Protein AF-A0A316X234-F1 (afdb_monomer_lite)

Structure (mmCIF, N/CA/C/O backbone):
data_AF-A0A316X234-F1
#
_entry.id   AF-A0A316X234-F1
#
loop_
_atom_site.group_PDB
_atom_site.id
_atom_site.type_symbol
_atom_site.label_atom_id
_atom_site.label_alt_id
_atom_site.label_comp_id
_atom_site.label_asym_id
_atom_site.label_entity_id
_atom_site.label_seq_id
_atom_site.pdbx_PDB_ins_code
_atom_site.Cartn_x
_atom_site.Cartn_y
_atom_site.Cartn_z
_atom_site.occupancy
_atom_site.B_iso_or_equiv
_atom_site.auth_seq_id
_atom_site.auth_comp_id
_atom_site.auth_asym_id
_atom_site.auth_atom_id
_atom_site.pdbx_PDB_model_num
ATOM 1 N N . MET A 1 1 ? -13.754 -9.256 -4.485 1.00 77.94 1 MET A N 1
ATOM 2 C CA . MET A 1 1 ? -13.161 -8.441 -3.404 1.00 77.94 1 MET A CA 1
ATOM 3 C C . MET A 1 1 ? -13.734 -7.034 -3.475 1.00 77.94 1 MET A C 1
ATOM 5 O O . MET A 1 1 ? -13.605 -6.419 -4.527 1.00 77.94 1 MET A O 1
ATOM 9 N N . ASN A 1 2 ? -14.395 -6.552 -2.418 1.00 86.75 2 ASN A N 1
ATOM 10 C CA . ASN A 1 2 ? -14.865 -5.165 -2.342 1.00 86.75 2 ASN A CA 1
ATOM 11 C C . ASN A 1 2 ? -13.781 -4.314 -1.658 1.00 86.75 2 ASN A C 1
ATOM 13 O O . ASN A 1 2 ? -13.606 -4.407 -0.449 1.00 86.75 2 ASN A O 1
ATOM 17 N N . ILE A 1 3 ? -13.019 -3.554 -2.449 1.00 89.25 3 ILE A N 1
ATOM 18 C CA . ILE A 1 3 ? -11.832 -2.808 -1.993 1.00 89.25 3 ILE A CA 1
ATOM 19 C C . ILE A 1 3 ? -12.206 -1.733 -0.972 1.00 89.25 3 ILE A C 1
ATOM 21 O O . ILE A 1 3 ? -11.580 -1.657 0.082 1.00 89.25 3 ILE A O 1
ATOM 25 N N . GLU A 1 4 ? -13.252 -0.951 -1.251 1.00 92.00 4 GLU A N 1
ATOM 26 C CA . GLU A 1 4 ? -13.704 0.112 -0.348 1.00 92.00 4 GLU A CA 1
ATOM 27 C C . GLU A 1 4 ? -14.149 -0.452 0.999 1.00 92.00 4 GLU A C 1
ATOM 29 O O . GLU A 1 4 ? -13.761 0.073 2.041 1.00 92.00 4 GLU A O 1
ATOM 34 N N . LEU A 1 5 ? -14.881 -1.572 0.981 1.00 91.00 5 LEU A N 1
ATOM 35 C CA . LEU A 1 5 ? -15.293 -2.251 2.207 1.00 91.00 5 LEU A CA 1
ATOM 36 C C . LEU A 1 5 ? -14.080 -2.716 3.022 1.00 91.00 5 LEU A C 1
ATOM 38 O O . LEU A 1 5 ? -14.032 -2.462 4.216 1.00 91.00 5 LEU A O 1
ATOM 42 N N . ILE A 1 6 ? -13.074 -3.322 2.386 1.00 91.12 6 ILE A N 1
ATOM 43 C CA . ILE A 1 6 ? -11.873 -3.804 3.086 1.00 91.12 6 ILE A CA 1
ATOM 44 C C . ILE A 1 6 ? -11.079 -2.645 3.694 1.00 91.12 6 ILE A C 1
ATOM 46 O O . ILE A 1 6 ? -10.670 -2.720 4.852 1.00 91.12 6 ILE A O 1
ATOM 50 N N . LYS A 1 7 ? -10.884 -1.546 2.954 1.00 93.06 7 LYS A N 1
ATOM 51 C CA . LYS A 1 7 ? -10.235 -0.345 3.501 1.00 93.06 7 LYS A CA 1
ATOM 52 C C . LYS A 1 7 ? -11.022 0.201 4.694 1.00 93.06 7 LYS A C 1
ATOM 54 O O . LYS A 1 7 ? -10.420 0.559 5.707 1.00 93.06 7 LYS A O 1
ATOM 59 N N . GLN A 1 8 ? -12.350 0.257 4.588 1.00 92.69 8 GLN A N 1
ATOM 60 C CA . GLN A 1 8 ? -13.218 0.726 5.663 1.00 92.69 8 GLN A CA 1
ATOM 61 C C . GLN A 1 8 ? -13.127 -0.181 6.895 1.00 92.69 8 GLN A C 1
ATOM 63 O O . GLN A 1 8 ? -12.893 0.326 7.987 1.00 92.69 8 GLN A O 1
ATOM 68 N N . GLU A 1 9 ? -13.245 -1.499 6.733 1.00 91.62 9 GLU A N 1
ATOM 69 C CA . GLU A 1 9 ? -13.141 -2.472 7.826 1.00 91.62 9 GLU A CA 1
ATOM 70 C C . GLU A 1 9 ? -11.772 -2.419 8.506 1.00 91.62 9 GLU A C 1
ATOM 72 O O . GLU A 1 9 ? -11.699 -2.421 9.735 1.00 91.62 9 GLU A O 1
ATOM 77 N N . THR A 1 10 ? -10.688 -2.272 7.739 1.00 92.19 10 THR A N 1
ATOM 78 C CA . THR A 1 10 ? -9.345 -2.072 8.295 1.00 92.19 10 THR A CA 1
ATOM 79 C C . THR A 1 10 ? -9.257 -0.779 9.097 1.00 92.19 10 THR A C 1
ATOM 81 O O . THR A 1 10 ? -8.765 -0.798 10.226 1.00 92.19 10 THR A O 1
ATOM 84 N N . ARG A 1 11 ? -9.767 0.347 8.578 1.00 92.50 11 ARG A N 1
ATOM 85 C CA . ARG A 1 11 ? -9.805 1.607 9.339 1.00 92.50 11 ARG A CA 1
ATOM 86 C C . ARG A 1 11 ? -10.618 1.437 10.621 1.00 92.50 11 ARG A C 1
ATOM 88 O O . ARG A 1 11 ? -10.133 1.794 11.688 1.00 92.50 11 ARG A O 1
ATOM 95 N N . THR A 1 12 ? -11.802 0.832 10.546 1.00 91.81 12 THR A N 1
ATOM 96 C CA . THR A 1 12 ? -12.651 0.562 11.713 1.00 91.81 12 THR A CA 1
ATOM 97 C C . THR A 1 12 ? -11.953 -0.329 12.738 1.00 91.81 12 THR A C 1
ATOM 99 O O . THR A 1 12 ? -12.017 -0.022 13.925 1.00 91.81 12 THR A O 1
ATOM 102 N N . TYR A 1 13 ? -11.246 -1.380 12.316 1.00 90.25 13 TYR A N 1
ATOM 103 C CA . TYR A 1 13 ? -10.483 -2.254 13.210 1.00 90.25 13 TYR A CA 1
ATOM 104 C C . TYR A 1 13 ? -9.448 -1.472 14.027 1.00 90.25 13 TYR A C 1
ATOM 106 O O . TYR A 1 13 ? -9.381 -1.620 15.244 1.00 90.25 13 TYR A O 1
ATOM 114 N N . TYR A 1 14 ? -8.677 -0.591 13.384 1.00 89.00 14 TYR A N 1
ATOM 115 C CA . TYR A 1 14 ? -7.666 0.199 14.087 1.00 89.00 14 TYR A CA 1
ATOM 116 C C . TYR A 1 14 ? -8.267 1.348 14.908 1.00 89.00 14 TYR A C 1
ATOM 118 O O . TYR A 1 14 ? -7.800 1.601 16.014 1.00 89.00 14 TYR A O 1
ATOM 126 N N . ILE A 1 15 ? -9.302 2.027 14.408 1.00 88.94 15 ILE A N 1
ATOM 127 C CA . ILE A 1 15 ? -9.945 3.151 15.108 1.00 88.94 15 ILE A CA 1
ATOM 128 C C . ILE A 1 15 ? -10.704 2.666 16.349 1.00 88.94 15 ILE A C 1
ATOM 130 O O . ILE A 1 15 ? -10.552 3.241 17.424 1.00 88.94 15 ILE A O 1
ATOM 134 N N . SER A 1 16 ? -11.496 1.595 16.229 1.00 86.50 16 SER A N 1
ATOM 135 C CA . SER A 1 16 ? -12.310 1.073 17.342 1.00 86.50 16 SER A CA 1
ATOM 136 C C . SER A 1 16 ? -11.473 0.572 18.520 1.00 86.50 16 SER A C 1
ATOM 138 O O . SER A 1 16 ? -11.932 0.627 19.657 1.00 86.50 16 SER A O 1
ATOM 140 N N . ASP A 1 17 ? -10.236 0.150 18.259 1.00 79.94 17 ASP A N 1
ATOM 141 C CA . ASP A 1 17 ? -9.294 -0.335 19.269 1.00 79.94 17 ASP A CA 1
ATOM 142 C C . ASP A 1 17 ? -8.345 0.770 19.781 1.00 79.94 17 ASP A C 1
ATOM 144 O O . ASP A 1 17 ? -7.380 0.491 20.491 1.00 79.94 17 ASP A O 1
ATOM 148 N N . GLY A 1 18 ? -8.572 2.035 19.394 1.00 86.12 18 GLY A N 1
ATOM 149 C CA . GLY A 1 18 ? -7.733 3.174 19.791 1.00 86.12 18 GLY A CA 1
ATOM 150 C C . GLY A 1 18 ? -6.318 3.149 19.194 1.00 86.12 18 GLY A C 1
ATOM 151 O O . GLY A 1 18 ? -5.397 3.761 19.732 1.00 86.12 18 GLY A O 1
ATOM 152 N N . LYS A 1 19 ? -6.122 2.426 18.087 1.00 90.81 19 LYS A N 1
ATOM 153 C CA . LYS A 1 19 ? -4.831 2.166 17.431 1.00 90.81 19 LYS A CA 1
ATOM 154 C C . LYS A 1 19 ? -4.610 3.015 16.176 1.00 90.81 19 LYS A C 1
ATOM 156 O O . LYS A 1 19 ? -3.899 2.588 15.265 1.00 90.81 19 LYS A O 1
ATOM 161 N N . GLU A 1 20 ? -5.166 4.222 16.117 1.00 90.88 20 GLU A N 1
ATOM 162 C CA . GLU A 1 20 ? -4.996 5.136 14.974 1.00 90.88 20 GLU A CA 1
ATOM 163 C C . GLU A 1 20 ? -3.524 5.434 14.674 1.00 90.88 20 GLU A C 1
ATOM 165 O O . GLU A 1 20 ? -3.101 5.364 13.522 1.00 90.88 20 GLU A O 1
ATOM 170 N N . THR A 1 21 ? -2.702 5.673 15.699 1.00 91.12 21 THR A N 1
ATOM 171 C CA . THR A 1 21 ? -1.256 5.865 15.511 1.00 91.12 21 THR A CA 1
ATOM 172 C C . THR A 1 21 ? -0.601 4.631 14.885 1.00 91.12 21 THR A C 1
ATOM 174 O O . THR A 1 21 ? 0.198 4.763 13.963 1.00 91.12 21 THR A O 1
ATOM 177 N N . SER A 1 22 ? -1.001 3.426 15.307 1.00 91.94 22 SER A N 1
ATOM 178 C CA . SER A 1 22 ? -0.472 2.179 14.743 1.00 91.94 22 SER A CA 1
ATOM 179 C C . SER A 1 22 ? -0.877 1.988 13.282 1.00 91.94 22 SER A C 1
ATOM 181 O O . SER A 1 22 ? -0.066 1.507 12.492 1.00 91.94 22 SER A O 1
ATOM 183 N N . LEU A 1 23 ? -2.102 2.376 12.909 1.00 93.69 23 LEU A N 1
ATOM 184 C CA . LEU A 1 23 ? -2.544 2.391 11.515 1.00 93.69 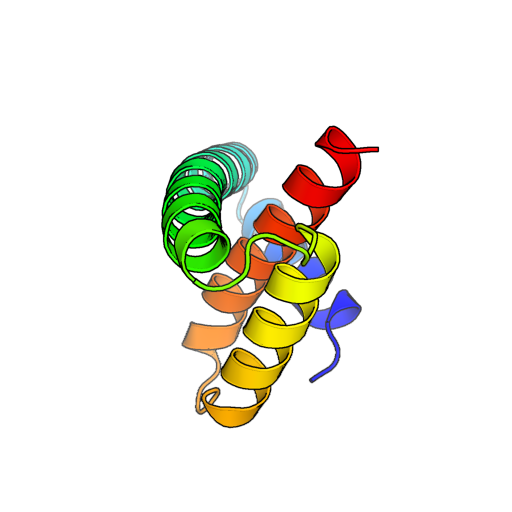23 LEU A CA 1
ATOM 185 C C . LEU A 1 23 ? -1.627 3.282 10.673 1.00 93.69 23 LEU A C 1
ATOM 187 O O .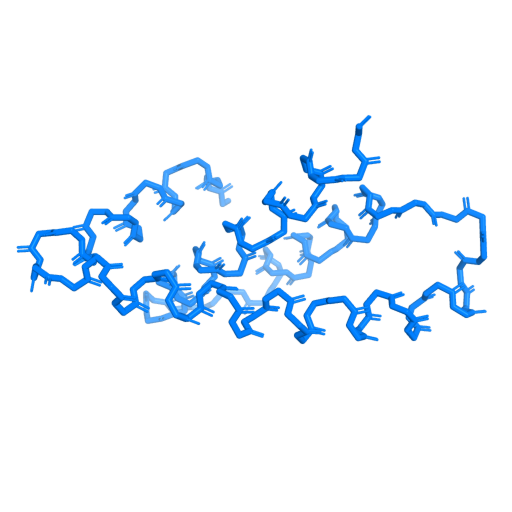 LEU A 1 23 ? -1.101 2.821 9.664 1.00 93.69 23 LEU A O 1
ATOM 191 N N . LEU A 1 24 ? -1.393 4.521 11.116 1.00 93.31 24 LEU A N 1
ATOM 192 C CA . LEU A 1 24 ? -0.545 5.479 10.403 1.00 93.31 24 LEU A CA 1
ATOM 193 C C . LEU A 1 24 ? 0.897 4.979 10.260 1.00 93.31 24 LEU A C 1
ATOM 195 O O . LEU A 1 24 ? 1.460 5.042 9.170 1.00 93.31 24 LEU A O 1
ATOM 199 N N . GLU A 1 25 ? 1.492 4.439 11.327 1.00 94.88 25 GLU A N 1
ATOM 200 C CA . GLU A 1 25 ? 2.849 3.880 11.278 1.00 94.88 25 GLU A CA 1
ATOM 201 C C . GLU A 1 25 ? 2.944 2.679 10.332 1.00 94.88 25 GLU A C 1
ATOM 203 O O . GLU A 1 25 ? 3.880 2.581 9.539 1.00 94.88 25 GLU A O 1
ATOM 208 N N . LYS A 1 26 ? 1.960 1.773 10.370 1.00 94.31 26 LYS A N 1
ATOM 209 C CA . LYS A 1 26 ? 1.931 0.597 9.491 1.00 94.31 26 LYS A CA 1
ATOM 210 C C . LYS A 1 26 ? 1.759 0.979 8.028 1.00 94.31 26 LYS A C 1
ATOM 212 O O . LYS A 1 26 ? 2.474 0.438 7.190 1.00 94.31 26 LYS A O 1
ATOM 217 N N . VAL A 1 27 ? 0.850 1.906 7.728 1.00 95.06 27 VAL A N 1
ATOM 218 C CA . VAL A 1 27 ? 0.659 2.428 6.368 1.00 95.06 27 VAL A CA 1
ATOM 219 C C . VAL A 1 27 ? 1.934 3.117 5.894 1.00 95.06 27 VAL A C 1
ATOM 221 O O . VAL A 1 27 ? 2.402 2.820 4.803 1.00 95.06 27 VAL A O 1
ATOM 224 N N . LYS A 1 28 ? 2.563 3.957 6.726 1.00 94.81 28 LYS A N 1
ATOM 225 C CA . LYS A 1 28 ? 3.834 4.612 6.389 1.00 94.81 28 LYS A CA 1
ATOM 226 C C . LYS A 1 28 ? 4.924 3.603 6.023 1.00 94.81 28 LYS A C 1
ATOM 228 O O . LYS A 1 28 ? 5.558 3.769 4.986 1.00 94.81 28 LYS A O 1
ATOM 233 N N . ASN A 1 29 ? 5.118 2.569 6.840 1.00 94.19 29 ASN A N 1
ATOM 234 C CA . ASN A 1 29 ? 6.128 1.542 6.577 1.00 94.19 29 ASN A CA 1
ATOM 235 C C . ASN A 1 29 ? 5.819 0.785 5.276 1.00 94.19 29 ASN A C 1
ATOM 237 O O . ASN A 1 29 ? 6.691 0.642 4.424 1.00 94.19 29 ASN A O 1
ATOM 241 N N . LEU A 1 30 ? 4.557 0.394 5.069 1.00 95.31 30 LEU A N 1
ATOM 242 C CA . LEU A 1 30 ? 4.134 -0.259 3.828 1.00 95.31 30 LEU A CA 1
ATOM 243 C C . LEU A 1 30 ? 4.330 0.630 2.601 1.00 95.31 30 LEU A C 1
ATOM 245 O O . LEU A 1 30 ? 4.666 0.121 1.539 1.00 95.31 30 LEU A O 1
ATOM 249 N N . LYS A 1 31 ? 4.161 1.951 2.718 1.00 95.62 31 LYS A N 1
ATOM 250 C CA . LYS A 1 31 ? 4.405 2.861 1.593 1.00 95.62 31 LYS A CA 1
ATOM 251 C C . LYS A 1 31 ? 5.861 2.831 1.139 1.00 95.62 31 LYS A C 1
ATOM 253 O O . LYS A 1 31 ? 6.121 2.927 -0.059 1.00 95.62 31 LYS A O 1
ATOM 258 N N . GLU A 1 32 ? 6.812 2.703 2.063 1.00 95.12 32 GLU A N 1
ATOM 259 C CA . GLU A 1 32 ? 8.227 2.567 1.702 1.00 95.12 32 GLU A CA 1
ATOM 260 C C . GLU A 1 32 ? 8.490 1.254 0.955 1.00 95.12 32 GLU A C 1
ATOM 262 O O . GLU A 1 32 ? 9.123 1.279 -0.105 1.00 95.12 32 GLU A O 1
ATOM 267 N N . ASP A 1 33 ? 7.922 0.145 1.434 1.00 94.75 33 ASP A N 1
ATOM 268 C CA . ASP A 1 33 ? 8.029 -1.1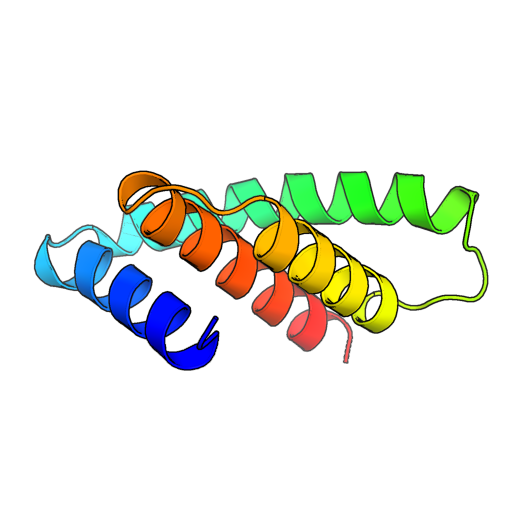65 0.782 1.00 94.75 33 ASP A CA 1
ATOM 269 C C . ASP A 1 33 ? 7.403 -1.150 -0.624 1.00 94.75 33 ASP A C 1
ATOM 271 O O . ASP A 1 33 ? 8.042 -1.526 -1.609 1.00 94.75 33 ASP A O 1
ATOM 275 N N . VAL A 1 34 ? 6.186 -0.613 -0.748 1.00 95.62 34 VAL A N 1
ATOM 276 C CA . VAL A 1 34 ? 5.455 -0.494 -2.019 1.00 95.62 34 VAL A CA 1
ATOM 277 C C . VAL A 1 34 ? 6.225 0.356 -3.028 1.00 95.62 34 VAL A C 1
ATOM 279 O O . VAL A 1 34 ? 6.315 -0.010 -4.198 1.00 95.62 34 VAL A O 1
ATOM 282 N N . ARG A 1 35 ? 6.825 1.475 -2.604 1.00 95.50 35 ARG A N 1
ATOM 283 C CA . ARG A 1 35 ? 7.660 2.303 -3.490 1.00 95.50 35 ARG A CA 1
ATOM 284 C C . ARG A 1 35 ? 8.915 1.564 -3.944 1.00 95.50 35 ARG A C 1
ATOM 286 O O . ARG A 1 35 ? 9.315 1.705 -5.101 1.00 95.50 35 ARG A O 1
ATOM 293 N N . ALA A 1 36 ? 9.543 0.789 -3.060 1.00 95.56 36 ALA A N 1
ATOM 294 C CA . ALA A 1 36 ? 10.708 -0.013 -3.412 1.00 95.56 36 ALA A CA 1
ATOM 295 C C . ALA A 1 36 ? 10.354 -1.094 -4.444 1.00 95.56 36 ALA A C 1
ATOM 297 O O . ALA A 1 36 ? 11.094 -1.286 -5.412 1.00 95.56 36 ALA A O 1
ATOM 298 N N . ASP A 1 37 ? 9.212 -1.757 -4.280 1.00 95.12 37 ASP A N 1
ATOM 299 C CA . ASP A 1 37 ? 8.746 -2.774 -5.220 1.00 95.12 37 ASP A CA 1
ATOM 300 C C . ASP A 1 37 ? 8.276 -2.173 -6.543 1.00 95.12 37 ASP A C 1
ATOM 302 O O . ASP A 1 37 ? 8.651 -2.681 -7.602 1.00 95.12 37 ASP A O 1
ATOM 306 N N . PHE A 1 38 ? 7.586 -1.030 -6.512 1.00 95.88 38 PHE A N 1
ATOM 307 C CA . PHE A 1 38 ? 7.270 -0.275 -7.721 1.00 95.88 38 PHE A CA 1
ATOM 308 C C . PHE A 1 38 ? 8.539 0.110 -8.485 1.00 95.88 38 PHE A C 1
ATOM 310 O O . PHE A 1 38 ? 8.595 -0.071 -9.698 1.00 95.88 38 PHE A O 1
ATOM 317 N N . LYS A 1 39 ? 9.589 0.582 -7.799 1.00 95.56 39 LYS A N 1
ATOM 318 C CA . LYS A 1 39 ? 10.862 0.936 -8.443 1.00 95.56 39 LYS A CA 1
ATOM 319 C C . LYS A 1 39 ? 11.47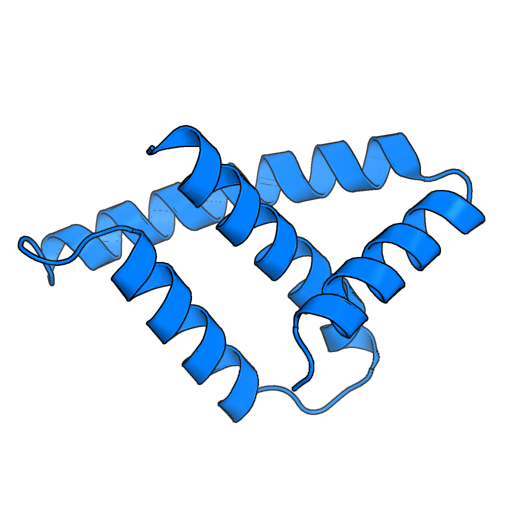1 -0.254 -9.188 1.00 95.56 39 LYS A C 1
ATOM 321 O O . LYS A 1 39 ? 11.853 -0.096 -10.342 1.00 95.56 39 LYS A O 1
ATOM 326 N N . LYS A 1 40 ? 11.518 -1.438 -8.567 1.00 96.44 40 LYS A N 1
ATOM 327 C CA . LYS A 1 40 ? 12.006 -2.669 -9.222 1.00 96.44 40 LYS A CA 1
ATOM 328 C C . LYS A 1 40 ? 11.113 -3.070 -10.395 1.00 96.44 40 LYS A C 1
ATOM 330 O O . LYS A 1 40 ? 11.595 -3.407 -11.471 1.00 96.44 40 LYS A O 1
ATOM 335 N N . TRP A 1 41 ? 9.796 -3.014 -10.211 1.00 95.81 41 TRP A N 1
ATOM 336 C CA . TRP A 1 41 ? 8.840 -3.347 -11.262 1.00 95.81 41 TRP A CA 1
ATOM 337 C C . TRP A 1 41 ? 8.962 -2.404 -12.466 1.00 95.81 41 TRP A C 1
ATOM 339 O O . TRP A 1 41 ? 8.931 -2.855 -13.613 1.00 95.81 41 TRP A O 1
ATOM 349 N N . LYS A 1 42 ? 9.184 -1.111 -12.212 1.00 95.44 42 LYS A N 1
ATOM 350 C CA . LYS A 1 42 ? 9.372 -0.059 -13.214 1.00 95.44 42 LYS A CA 1
ATOM 351 C C . LYS A 1 42 ? 10.607 -0.291 -14.087 1.00 95.44 42 LYS A C 1
ATOM 353 O O . LYS A 1 42 ? 10.568 0.062 -15.261 1.00 95.44 42 LYS A O 1
ATOM 358 N N . GLU A 1 43 ? 11.661 -0.930 -13.574 1.00 96.62 43 GLU A N 1
ATOM 359 C CA . GLU A 1 43 ? 12.842 -1.301 -14.375 1.00 96.62 43 GLU A CA 1
ATOM 360 C C . GLU A 1 43 ? 12.481 -2.258 -15.519 1.00 96.62 43 GLU A C 1
ATOM 362 O O . GLU A 1 43 ? 13.005 -2.133 -16.623 1.00 96.62 43 GLU A O 1
ATOM 367 N N . SER A 1 44 ? 11.540 -3.175 -15.279 1.00 96.75 44 SER A N 1
ATOM 368 C CA . SER A 1 44 ? 11.020 -4.088 -16.308 1.00 96.75 44 SER A CA 1
ATOM 369 C C . SER A 1 44 ? 9.846 -3.499 -17.098 1.00 96.75 44 SER A C 1
ATOM 371 O O . SER A 1 44 ? 9.530 -3.980 -18.183 1.00 96.75 44 SER A O 1
ATOM 373 N N . ASN A 1 45 ? 9.204 -2.452 -16.572 1.00 95.31 45 ASN A N 1
ATOM 374 C CA . ASN A 1 45 ? 7.997 -1.834 -17.124 1.00 95.31 45 ASN A CA 1
ATOM 375 C C . ASN A 1 45 ? 8.159 -0.306 -17.273 1.00 95.31 45 ASN A C 1
ATOM 377 O O . ASN A 1 45 ? 7.384 0.463 -16.697 1.00 95.31 45 ASN A O 1
ATOM 381 N N . PRO A 1 46 ? 9.148 0.182 -18.048 1.00 95.12 46 PRO A N 1
ATOM 382 C CA . PRO A 1 46 ? 9.551 1.593 -18.029 1.00 95.12 46 PRO A CA 1
ATOM 383 C C . PRO A 1 46 ? 8.458 2.564 -18.501 1.00 95.12 46 PRO A C 1
ATOM 385 O O . PRO A 1 46 ? 8.473 3.738 -18.128 1.00 95.12 46 PRO A O 1
ATOM 388 N N . TYR A 1 47 ? 7.483 2.088 -19.277 1.00 95.75 47 TYR A N 1
ATOM 389 C CA . TYR A 1 47 ? 6.385 2.901 -19.810 1.00 95.75 47 TYR A CA 1
ATOM 390 C C . TYR A 1 47 ? 5.131 2.920 -18.927 1.00 95.75 47 TYR A C 1
ATOM 392 O O . TYR A 1 47 ? 4.271 3.766 -19.141 1.00 95.75 47 TYR A O 1
ATOM 400 N N . LEU A 1 48 ? 5.034 2.032 -17.933 1.00 95.69 48 LEU A N 1
ATOM 401 C CA . LEU A 1 48 ? 3.842 1.899 -17.093 1.00 95.69 48 LEU A CA 1
ATOM 402 C C . LEU A 1 48 ? 3.927 2.769 -15.839 1.00 95.69 48 LEU A C 1
ATOM 404 O O . LEU A 1 48 ? 5.002 2.932 -15.265 1.00 95.69 48 LEU A O 1
ATOM 408 N N . GLN A 1 49 ? 2.814 3.347 -15.419 1.00 95.12 49 GLN A N 1
ATOM 409 C CA . GLN A 1 49 ? 2.726 4.251 -14.276 1.00 95.12 49 GLN A CA 1
ATOM 410 C C . GLN A 1 49 ? 2.452 3.497 -12.973 1.00 95.12 49 GLN A C 1
ATOM 412 O O . GLN A 1 49 ? 2.280 2.278 -12.946 1.00 95.12 49 GLN A O 1
ATOM 417 N N . PHE A 1 50 ? 2.434 4.235 -11.863 1.00 95.38 50 PHE A N 1
ATOM 418 C CA . PHE A 1 50 ? 2.101 3.661 -10.563 1.00 95.38 50 PHE A CA 1
ATOM 419 C C . PHE A 1 50 ? 0.675 3.087 -10.529 1.00 95.38 50 PHE A C 1
ATOM 421 O O . PHE A 1 50 ? 0.463 2.041 -9.922 1.00 95.38 50 PHE A O 1
ATOM 428 N N . SER A 1 51 ? -0.275 3.703 -11.239 1.00 95.44 51 SER A N 1
ATOM 429 C CA . SER A 1 51 ? -1.648 3.197 -11.377 1.00 95.44 51 SER A CA 1
ATOM 430 C C . SER A 1 51 ? -1.691 1.787 -11.983 1.00 95.44 51 SER A C 1
ATOM 432 O O . SER A 1 51 ? -2.396 0.919 -11.479 1.00 95.44 51 SER A O 1
ATOM 434 N N . ASP A 1 52 ? -0.861 1.507 -12.995 1.00 95.88 52 ASP A N 1
ATOM 435 C CA . ASP A 1 52 ? -0.767 0.173 -13.607 1.00 95.88 52 ASP A CA 1
ATOM 436 C C . ASP A 1 52 ? -0.208 -0.866 -12.617 1.00 95.88 52 ASP A C 1
ATOM 438 O O . ASP A 1 52 ? -0.664 -2.011 -12.553 1.00 95.88 52 ASP A O 1
ATOM 442 N N . PHE A 1 53 ? 0.785 -0.469 -11.813 1.00 95.38 53 PHE A N 1
ATOM 443 C CA . PHE A 1 53 ? 1.338 -1.311 -10.751 1.00 95.38 53 PHE A CA 1
ATOM 444 C C . PHE A 1 53 ? 0.307 -1.595 -9.652 1.00 95.38 53 PHE A C 1
ATOM 446 O O . PHE A 1 53 ? 0.198 -2.731 -9.178 1.00 95.38 53 PHE A O 1
ATOM 453 N N . LYS A 1 54 ? -0.460 -0.573 -9.259 1.00 94.94 54 LYS A N 1
ATOM 454 C CA . LYS A 1 54 ? -1.556 -0.677 -8.294 1.00 94.94 54 LYS A CA 1
ATOM 455 C C . LYS A 1 54 ? -2.607 -1.673 -8.778 1.00 94.94 54 LYS A C 1
ATOM 457 O O . LYS A 1 54 ? -2.943 -2.592 -8.030 1.00 94.94 54 LYS A O 1
ATOM 462 N N . ASP A 1 55 ? -3.075 -1.536 -10.015 1.00 94.25 55 ASP A N 1
ATOM 463 C CA . ASP A 1 55 ? -4.082 -2.429 -10.592 1.00 94.25 55 ASP A CA 1
ATOM 464 C C . ASP A 1 55 ? -3.589 -3.879 -10.625 1.00 94.25 55 ASP A C 1
ATOM 466 O O . ASP A 1 55 ? -4.268 -4.774 -10.115 1.00 94.25 55 ASP A O 1
ATOM 470 N N . LYS A 1 56 ? -2.357 -4.104 -11.100 1.00 93.44 56 LYS A N 1
ATOM 471 C CA . LYS A 1 56 ? -1.726 -5.431 -11.097 1.00 93.44 56 LYS A CA 1
ATOM 472 C C . LYS A 1 56 ? -1.628 -6.029 -9.689 1.00 93.44 56 LYS A C 1
ATOM 474 O O . LYS A 1 56 ? -1.965 -7.195 -9.491 1.00 93.44 56 LYS A O 1
ATOM 479 N N . SER A 1 57 ? -1.198 -5.240 -8.705 1.00 92.44 57 SER A N 1
ATOM 480 C CA . SER A 1 57 ? -1.079 -5.691 -7.311 1.00 92.44 57 SER A CA 1
ATOM 481 C C . SER A 1 57 ? -2.438 -6.108 -6.742 1.00 92.44 57 SER A C 1
ATOM 483 O O . SER A 1 57 ? -2.559 -7.128 -6.065 1.00 92.44 57 SER A O 1
ATOM 485 N N . ILE A 1 58 ? -3.492 -5.351 -7.058 1.00 91.56 58 ILE A N 1
ATOM 486 C CA . ILE A 1 58 ? -4.867 -5.660 -6.654 1.00 91.56 58 ILE A CA 1
ATOM 487 C C . ILE A 1 58 ? -5.360 -6.958 -7.308 1.00 91.56 58 ILE A C 1
ATOM 489 O O . ILE A 1 58 ? -6.056 -7.744 -6.659 1.00 91.56 58 ILE A O 1
ATOM 493 N N . GLU A 1 59 ? -5.042 -7.194 -8.582 1.00 90.44 59 GLU A N 1
ATOM 494 C CA . GLU A 1 59 ? -5.381 -8.446 -9.268 1.00 90.44 59 GLU A CA 1
ATOM 495 C C . GLU A 1 59 ? -4.685 -9.655 -8.635 1.00 90.44 59 GLU A C 1
ATOM 497 O O . GLU A 1 59 ? -5.339 -10.664 -8.361 1.00 90.44 59 GLU A O 1
ATOM 502 N N . GLU A 1 60 ? -3.395 -9.535 -8.320 1.00 88.06 60 GLU A N 1
ATOM 503 C CA . GLU A 1 60 ? -2.627 -10.586 -7.644 1.00 88.06 60 GLU A CA 1
ATOM 504 C C . GLU A 1 60 ? -3.198 -10.891 -6.249 1.00 88.06 60 GLU A C 1
ATOM 506 O O . GLU A 1 60 ? -3.379 -12.057 -5.888 1.00 88.06 60 GLU A O 1
ATOM 511 N N . MET A 1 61 ? -3.610 -9.865 -5.499 1.00 86.94 61 MET A N 1
ATOM 512 C CA . MET A 1 61 ? -4.283 -10.043 -4.207 1.00 86.94 61 MET A CA 1
ATOM 513 C C . MET A 1 61 ? -5.630 -10.752 -4.324 1.00 86.94 61 MET A C 1
ATOM 515 O O . MET A 1 61 ? -5.946 -11.615 -3.505 1.00 86.94 61 MET A O 1
ATOM 519 N N . LYS A 1 62 ? -6.430 -10.425 -5.346 1.00 83.75 62 LYS A N 1
ATOM 520 C CA . LYS A 1 62 ? -7.707 -11.113 -5.598 1.00 83.75 62 LYS A CA 1
ATOM 521 C C . LYS A 1 62 ? -7.502 -12.599 -5.886 1.00 83.75 62 LYS A C 1
ATOM 523 O O . LYS A 1 62 ? -8.356 -13.394 -5.508 1.00 83.75 62 LYS A O 1
ATOM 528 N N . ALA A 1 63 ? -6.407 -12.958 -6.555 1.00 81.81 63 ALA A N 1
ATOM 529 C CA . ALA A 1 63 ? -6.079 -14.343 -6.875 1.00 81.81 63 ALA A CA 1
ATOM 530 C C . ALA A 1 63 ? -5.524 -15.125 -5.668 1.00 81.81 63 ALA A C 1
ATOM 532 O O . ALA A 1 63 ? -5.725 -16.336 -5.591 1.00 81.81 63 ALA A O 1
ATOM 533 N N . GLY A 1 64 ? -4.834 -14.448 -4.741 1.00 75.19 64 GLY A N 1
ATOM 534 C CA . GLY A 1 64 ? -4.141 -15.075 -3.608 1.00 75.19 64 GLY A CA 1
ATOM 535 C C . GLY A 1 64 ? -4.905 -15.139 -2.279 1.00 75.19 64 GLY A C 1
ATOM 536 O O . GLY A 1 64 ? -4.522 -15.928 -1.423 1.00 75.19 64 GLY A O 1
ATOM 537 N N . MET A 1 65 ? -5.961 -14.344 -2.078 1.00 70.44 65 MET A N 1
ATOM 538 C CA . MET A 1 65 ? -6.635 -14.217 -0.774 1.00 70.44 65 MET A CA 1
ATOM 539 C C . MET A 1 65 ? -7.404 -15.492 -0.370 1.00 70.44 65 MET A C 1
ATOM 541 O O . MET A 1 65 ? -8.321 -15.912 -1.079 1.00 70.44 65 MET A O 1
ATOM 545 N N . GLN A 1 66 ? -7.085 -16.070 0.797 1.00 61.47 66 GLN A N 1
ATOM 546 C CA . GLN A 1 66 ? -7.718 -17.289 1.321 1.00 61.47 66 GLN A CA 1
ATOM 547 C C . GLN A 1 66 ? -8.363 -17.126 2.717 1.00 61.47 66 GLN A C 1
ATOM 549 O O . GLN A 1 66 ? -9.275 -17.892 3.031 1.00 61.47 66 GLN A O 1
ATOM 554 N N . PHE A 1 67 ? -7.980 -16.137 3.547 1.00 58.31 67 PHE A N 1
ATOM 555 C CA . PHE A 1 67 ? -8.459 -16.016 4.942 1.00 58.31 67 PHE A CA 1
ATOM 556 C C . PHE A 1 67 ? -8.686 -14.585 5.477 1.00 58.31 67 PHE A C 1
ATOM 558 O O . PHE A 1 67 ? -8.126 -13.602 5.008 1.00 58.31 67 PHE A O 1
ATOM 565 N N . LEU A 1 68 ? -9.474 -14.486 6.561 1.00 55.00 68 LEU A N 1
ATOM 566 C CA . LEU A 1 68 ? -9.884 -13.232 7.222 1.00 55.00 68 LEU A CA 1
ATOM 567 C C . LEU A 1 68 ? -8.717 -12.426 7.831 1.00 55.00 68 LEU A C 1
ATOM 569 O O . LEU A 1 68 ? -8.744 -11.200 7.824 1.00 55.00 68 LEU A O 1
ATOM 573 N N . GLY A 1 69 ? -7.674 -13.096 8.338 1.00 60.59 69 GLY A N 1
ATOM 574 C CA . GLY A 1 69 ? -6.465 -12.430 8.850 1.00 60.59 69 GLY A CA 1
ATOM 575 C C . GLY A 1 69 ? -5.678 -11.697 7.758 1.00 60.59 69 GLY A C 1
ATOM 576 O O . GLY A 1 69 ? -5.011 -10.702 8.035 1.00 60.59 69 GLY A O 1
ATOM 577 N N . GLU A 1 70 ? -5.822 -12.134 6.506 1.00 72.81 70 GLU A N 1
ATOM 578 C CA . GLU A 1 70 ? -5.244 -11.461 5.346 1.00 72.81 70 GLU A CA 1
ATOM 579 C C . GLU A 1 70 ? -6.025 -10.192 4.994 1.00 72.81 70 GLU A C 1
ATOM 581 O O . GLU A 1 70 ? -5.447 -9.281 4.420 1.00 72.81 70 GLU A O 1
ATOM 586 N N . ILE A 1 71 ? -7.297 -10.064 5.396 1.00 81.75 71 ILE A N 1
ATOM 587 C CA . ILE A 1 71 ? -8.136 -8.906 5.049 1.00 81.75 71 ILE A CA 1
ATOM 588 C C . ILE A 1 71 ? -7.608 -7.619 5.687 1.00 81.75 71 ILE A C 1
ATOM 590 O O . ILE A 1 71 ? -7.512 -6.605 5.000 1.00 81.75 71 ILE A O 1
ATOM 594 N N . ILE A 1 72 ? -7.202 -7.648 6.963 1.00 86.56 72 ILE A N 1
ATOM 595 C CA . ILE A 1 72 ? -6.659 -6.452 7.632 1.00 86.56 72 ILE A CA 1
ATOM 596 C C . ILE A 1 72 ? -5.336 -6.026 6.992 1.00 86.56 72 ILE A C 1
ATOM 598 O O . ILE A 1 72 ? -5.144 -4.844 6.705 1.00 86.56 72 ILE A O 1
ATOM 602 N N . TYR A 1 73 ? -4.444 -6.985 6.725 1.00 87.62 73 TYR A N 1
ATOM 603 C CA . TYR A 1 73 ? -3.171 -6.718 6.054 1.00 87.62 73 TYR A CA 1
ATOM 604 C C . TYR A 1 73 ? -3.374 -6.199 4.625 1.00 87.62 73 TYR A C 1
ATOM 606 O O . TYR A 1 73 ? -2.791 -5.185 4.249 1.00 87.62 73 TYR A O 1
ATOM 614 N N . VAL A 1 74 ? -4.259 -6.834 3.855 1.00 90.38 74 VAL A N 1
ATOM 615 C CA . VAL A 1 74 ? -4.635 -6.387 2.510 1.00 90.38 74 VAL A CA 1
ATOM 616 C C . VAL A 1 74 ? -5.231 -4.986 2.564 1.00 90.38 74 VAL A C 1
ATOM 618 O O . VAL A 1 74 ? -4.863 -4.149 1.752 1.00 90.38 74 VAL A O 1
ATOM 621 N N . GLY A 1 75 ? -6.072 -4.667 3.547 1.00 93.12 75 GLY A N 1
ATOM 622 C CA . GLY A 1 75 ? -6.591 -3.312 3.704 1.00 93.12 75 GLY A CA 1
ATOM 623 C C . GLY A 1 75 ? -5.508 -2.279 4.010 1.00 93.12 75 GLY A C 1
ATOM 624 O O . GLY A 1 75 ? -5.555 -1.193 3.443 1.00 93.12 75 GLY A O 1
ATOM 625 N N . LEU A 1 76 ? -4.498 -2.608 4.825 1.00 94.06 76 LEU A N 1
ATOM 626 C CA . LEU A 1 76 ? -3.349 -1.718 5.041 1.00 94.06 76 LEU A CA 1
ATOM 627 C C . LEU A 1 76 ? -2.583 -1.468 3.738 1.00 94.06 76 LEU A C 1
ATOM 629 O O . LEU A 1 76 ? -2.227 -0.328 3.444 1.00 94.06 76 LEU A O 1
ATOM 633 N N . PHE A 1 77 ? -2.366 -2.518 2.946 1.00 94.38 77 PHE A N 1
ATOM 634 C CA . PHE A 1 77 ? -1.691 -2.410 1.657 1.00 94.38 77 PHE A CA 1
ATOM 635 C C . PHE A 1 77 ? -2.509 -1.597 0.644 1.00 94.38 77 PHE A C 1
ATOM 637 O O . PHE A 1 77 ? -1.964 -0.734 -0.036 1.00 94.38 77 PHE A O 1
ATOM 644 N N . LEU A 1 78 ? -3.825 -1.815 0.577 1.00 95.06 78 LEU A N 1
ATOM 645 C CA . LEU A 1 78 ? -4.739 -1.062 -0.288 1.00 95.06 78 LEU A CA 1
ATOM 646 C C . LEU A 1 78 ? -4.780 0.426 0.082 1.00 95.06 78 LEU A C 1
ATOM 648 O O . LEU A 1 78 ? -4.804 1.269 -0.811 1.00 95.06 78 LEU A O 1
ATOM 652 N N . ILE A 1 79 ? -4.756 0.754 1.379 1.00 95.69 79 ILE A N 1
ATOM 653 C CA . ILE A 1 79 ? -4.647 2.142 1.852 1.00 95.69 79 ILE A CA 1
ATOM 654 C C . ILE A 1 79 ? -3.296 2.739 1.434 1.00 95.69 79 ILE A C 1
ATOM 656 O O . ILE A 1 79 ? -3.262 3.848 0.912 1.00 95.69 79 ILE A O 1
ATOM 660 N N . ALA A 1 80 ? -2.192 2.005 1.605 1.00 96.31 80 ALA A N 1
ATOM 661 C CA . ALA A 1 80 ? -0.866 2.471 1.199 1.00 96.31 80 ALA A CA 1
ATOM 662 C C . ALA A 1 80 ? -0.772 2.740 -0.314 1.00 96.31 80 ALA A C 1
ATOM 664 O O . ALA A 1 80 ? -0.244 3.776 -0.714 1.00 96.31 80 ALA A O 1
ATOM 665 N N . LEU A 1 81 ? -1.313 1.843 -1.147 1.00 95.56 81 LEU A N 1
ATOM 666 C CA . LEU A 1 81 ? -1.408 2.030 -2.597 1.00 95.56 81 LEU A CA 1
ATOM 667 C C . LEU A 1 81 ? -2.187 3.302 -2.959 1.00 95.56 81 LEU A C 1
ATOM 669 O O . LEU A 1 81 ? -1.727 4.085 -3.782 1.00 95.56 81 LEU A O 1
ATOM 673 N N . GLU A 1 82 ? -3.355 3.507 -2.347 1.00 95.12 82 GLU A N 1
ATOM 674 C CA . GLU A 1 82 ? -4.192 4.688 -2.583 1.00 95.12 82 GLU A CA 1
ATOM 675 C C . GLU A 1 82 ? -3.479 5.988 -2.198 1.00 95.12 82 GLU A C 1
ATOM 677 O O . GLU A 1 82 ? -3.475 6.937 -2.976 1.00 95.12 82 GLU A O 1
ATOM 682 N N . GLU A 1 83 ? -2.829 6.027 -1.035 1.00 95.31 83 GLU A N 1
ATOM 683 C CA . GLU A 1 83 ? -2.115 7.228 -0.602 1.00 95.31 83 GLU A CA 1
ATOM 684 C C . GLU A 1 83 ? -0.910 7.558 -1.490 1.00 95.31 83 GLU A C 1
ATOM 686 O O . GLU A 1 83 ? -0.626 8.731 -1.701 1.00 95.31 83 GLU A O 1
ATOM 691 N N . ILE A 1 84 ? -0.184 6.560 -2.008 1.00 95.00 84 ILE A N 1
ATOM 692 C CA . ILE A 1 84 ? 0.940 6.816 -2.927 1.00 95.00 84 ILE A CA 1
ATOM 693 C C . ILE A 1 84 ? 0.444 7.356 -4.267 1.00 95.00 84 ILE A C 1
ATOM 695 O O . ILE A 1 84 ? 1.077 8.241 -4.843 1.00 95.00 84 ILE A O 1
ATOM 699 N N . GLU A 1 85 ? -0.665 6.820 -4.777 1.00 92.81 85 GLU A N 1
ATOM 700 C CA . GLU A 1 85 ? -1.254 7.297 -6.027 1.00 92.81 85 GLU A CA 1
ATOM 701 C C . GLU A 1 85 ? -1.668 8.768 -5.904 1.00 92.81 85 GLU A C 1
ATOM 703 O O . GLU A 1 85 ? -1.251 9.574 -6.729 1.00 92.81 85 GLU A O 1
ATOM 708 N N . GLN A 1 86 ? -2.344 9.139 -4.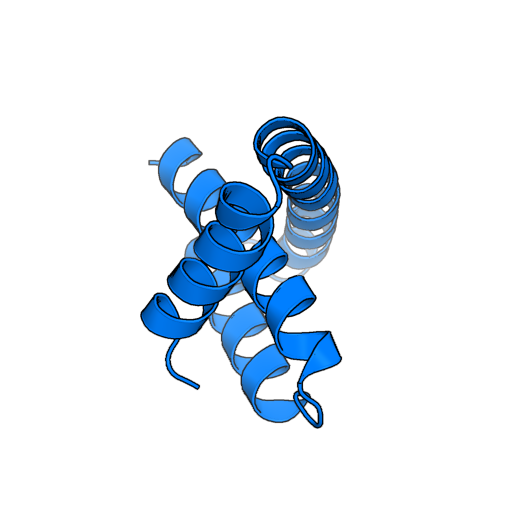811 1.00 91.38 86 GLN A N 1
ATOM 709 C CA . GLN A 1 86 ? -2.748 10.524 -4.528 1.00 91.38 86 GLN A CA 1
ATOM 710 C C . GLN A 1 86 ? -1.570 11.493 -4.329 1.00 91.38 86 GLN A C 1
ATOM 712 O O . GLN A 1 86 ? -1.720 12.690 -4.538 1.00 91.38 86 GLN A O 1
ATOM 717 N N . GLU A 1 87 ? -0.404 11.007 -3.894 1.00 89.19 87 GLU A N 1
ATOM 718 C CA . GLU A 1 87 ? 0.825 11.814 -3.792 1.00 89.19 87 GLU A CA 1
ATOM 719 C C . GLU A 1 87 ? 1.522 12.030 -5.143 1.00 89.19 87 GLU A C 1
ATOM 721 O O . GLU A 1 87 ? 2.418 12.870 -5.242 1.00 89.19 87 GLU A O 1
ATOM 726 N N . SER A 1 88 ? 1.179 11.216 -6.144 1.00 71.56 88 SER A N 1
ATOM 727 C CA . SER A 1 88 ? 1.808 11.204 -7.468 1.00 71.56 88 SER A CA 1
ATOM 728 C C . SER A 1 88 ? 1.013 11.994 -8.519 1.00 71.56 88 SER A C 1
ATOM 730 O O . SER A 1 88 ? 1.527 12.191 -9.623 1.00 71.56 88 SER A O 1
ATOM 732 N N . GLU A 1 89 ? -0.210 12.422 -8.184 1.00 56.53 89 GLU A N 1
ATOM 733 C CA . GLU A 1 89 ? -1.074 13.338 -8.952 1.00 56.53 89 GLU A CA 1
ATOM 734 C C . GLU A 1 89 ? -0.812 14.812 -8.597 1.00 56.53 89 GLU A C 1
ATOM 736 O O . GLU A 1 89 ? -0.820 15.645 -9.535 1.00 56.53 89 GLU A O 1
#

pLDDT: mean 89.56, std 9.48, range [55.0, 96.75]

Secondary structure (DSSP, 8-state):
--HHHHHHHHHHHHHHTT-HHHHHHHHHHHHHHHHHHHHHHHHH-TT--HHHHHHHHHHHHHHH---HHHHHHHHHHHHHHHHHHHHH-

Radius of gyration: 13.38 Å; chains: 1; bounding box: 28×31×40 Å

Foldseek 3Di:
DPLVVLLV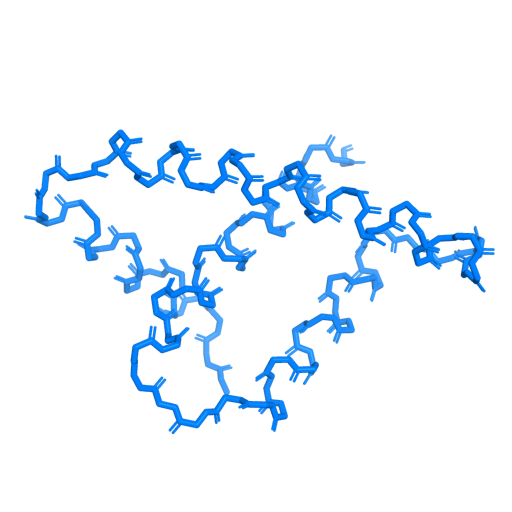VLCCVCVVVVNPVVLVVLLVVLLVVLVVVVVVVCVVVVPDDLVVVLVVVVVVCVVPDDDPVVSNVVSSNSVSSVVVVVVVD

Organism: NCBI:txid741074

Sequence (89 aa):
MNIELIKQETRTYYISDGKETSLLEKVKNLKEDVRADFKKWKESNPYLQFSDFKDKSIEEMKAGMQFLGEIIYVGLFLIALEEIEQESE